Protein AF-A0A7J2R9N6-F1 (afdb_monomer_lite)

Sequence (130 aa):
MFELYKHKKHEISIGIAIIKQVIQNIGNPLDAIREAMSNSCAKEVDASYFKIIIFYDGSFGWSFILEDDGIGMDYTGEKDPAKQGRLDKFLNLAYSGVAGLKSDEFGFKGLGSKLMYLCRKLEIDTKTKK

pLDDT: mean 79.13, std 13.84, range [41.19, 95.75]

Structure (mmCIF, N/CA/C/O backbone):
data_AF-A0A7J2R9N6-F1
#
_entry.id   AF-A0A7J2R9N6-F1
#
loop_
_atom_site.group_PDB
_atom_site.id
_atom_site.type_symbol
_atom_site.label_atom_id
_atom_site.label_alt_id
_atom_site.label_comp_id
_atom_site.label_asym_id
_atom_site.label_entity_id
_atom_site.label_seq_id
_atom_site.pdbx_PDB_ins_code
_atom_site.Cartn_x
_atom_site.Cartn_y
_atom_site.Cartn_z
_atom_site.occupancy
_atom_site.B_iso_or_equiv
_atom_site.auth_seq_id
_atom_site.auth_comp_id
_atom_site.auth_asym_id
_atom_site.auth_atom_id
_atom_site.pdbx_PDB_model_num
ATOM 1 N N . MET A 1 1 ? 0.605 -28.008 -0.552 1.00 41.19 1 MET A N 1
ATOM 2 C CA . MET A 1 1 ? 1.812 -27.768 0.265 1.00 41.19 1 MET A CA 1
ATOM 3 C C . MET A 1 1 ? 1.564 -26.466 1.010 1.00 41.19 1 MET A C 1
ATOM 5 O O . MET A 1 1 ? 1.430 -25.448 0.351 1.00 41.19 1 MET A O 1
ATOM 9 N N . PHE A 1 2 ? 1.341 -26.509 2.326 1.00 43.16 2 PHE A N 1
ATOM 10 C CA . PHE A 1 2 ? 1.154 -25.294 3.126 1.00 43.16 2 PHE A CA 1
ATOM 11 C C . PHE A 1 2 ? 2.541 -24.738 3.453 1.00 43.16 2 PHE A C 1
ATOM 13 O O . PHE A 1 2 ? 3.248 -25.305 4.284 1.00 43.16 2 PHE A O 1
ATOM 20 N N . GLU A 1 3 ? 2.961 -23.677 2.767 1.00 53.94 3 GLU A N 1
ATOM 21 C CA . GLU A 1 3 ? 4.116 -22.903 3.216 1.00 53.94 3 GLU A CA 1
ATOM 22 C C . GLU A 1 3 ? 3.728 -22.177 4.506 1.00 53.94 3 GLU A C 1
ATOM 24 O O . GLU A 1 3 ? 2.880 -21.287 4.521 1.00 53.94 3 GLU A O 1
ATOM 29 N N . LEU A 1 4 ? 4.333 -22.593 5.618 1.00 53.12 4 LEU A N 1
ATOM 30 C CA . LEU A 1 4 ? 4.271 -21.862 6.877 1.00 53.12 4 LEU A CA 1
ATOM 31 C C . LEU A 1 4 ? 5.048 -20.553 6.704 1.00 53.12 4 LEU A C 1
ATOM 33 O O . LEU A 1 4 ? 6.280 -20.538 6.758 1.00 53.12 4 LEU A O 1
ATOM 37 N N . TYR A 1 5 ? 4.321 -19.459 6.482 1.00 60.28 5 TYR A N 1
ATOM 38 C CA . TYR A 1 5 ? 4.903 -18.128 6.364 1.00 60.28 5 TYR A CA 1
ATOM 39 C C . TYR A 1 5 ? 5.542 -17.733 7.702 1.00 60.28 5 TYR A C 1
ATOM 41 O O . TYR A 1 5 ? 4.860 -17.549 8.711 1.00 60.28 5 TYR A O 1
ATOM 49 N N . LYS A 1 6 ? 6.874 -17.635 7.746 1.00 72.94 6 LYS A N 1
ATOM 50 C CA . LYS A 1 6 ? 7.578 -17.156 8.941 1.00 72.94 6 LYS A CA 1
ATOM 51 C C . LYS A 1 6 ? 7.539 -15.636 8.963 1.00 72.94 6 LYS A C 1
ATOM 53 O O . LYS A 1 6 ? 8.152 -14.987 8.119 1.00 72.94 6 LYS A O 1
ATOM 58 N N . HIS A 1 7 ? 6.871 -15.069 9.964 1.00 76.75 7 HIS A N 1
ATOM 59 C CA . HIS A 1 7 ? 6.911 -13.630 10.201 1.00 76.75 7 HIS A CA 1
ATOM 60 C C . HIS A 1 7 ? 8.358 -13.160 10.396 1.00 76.75 7 HIS A C 1
ATOM 62 O O . HIS A 1 7 ? 9.060 -13.622 11.298 1.00 76.75 7 HIS A O 1
ATOM 68 N N . LYS A 1 8 ? 8.790 -12.213 9.563 1.00 82.00 8 LYS A N 1
ATOM 69 C CA . LYS A 1 8 ? 10.078 -11.534 9.686 1.00 82.00 8 LYS A CA 1
ATOM 70 C C . LYS A 1 8 ? 9.831 -10.093 10.110 1.00 82.00 8 LYS A C 1
ATOM 72 O O . LYS A 1 8 ? 9.020 -9.395 9.509 1.00 82.00 8 LYS A O 1
ATOM 77 N N . LYS A 1 9 ? 10.516 -9.650 11.164 1.00 81.12 9 LYS A N 1
ATOM 78 C CA . LYS A 1 9 ? 10.502 -8.242 11.569 1.00 81.12 9 LYS A CA 1
ATOM 79 C C . LYS A 1 9 ? 11.532 -7.485 10.743 1.00 81.12 9 LYS A C 1
ATOM 81 O O . LYS A 1 9 ? 12.676 -7.921 10.637 1.00 81.12 9 LYS A O 1
ATOM 86 N N . HIS A 1 10 ? 11.113 -6.358 10.188 1.00 73.25 10 HIS A N 1
ATOM 87 C CA . HIS A 1 10 ? 11.975 -5.429 9.476 1.00 73.25 10 HIS A CA 1
ATOM 88 C C . HIS A 1 10 ? 11.948 -4.096 10.214 1.00 73.25 10 HIS A C 1
ATOM 90 O O . HIS A 1 10 ? 10.876 -3.593 10.547 1.00 73.25 10 HIS A O 1
ATOM 96 N N . GLU A 1 11 ? 13.123 -3.539 10.481 1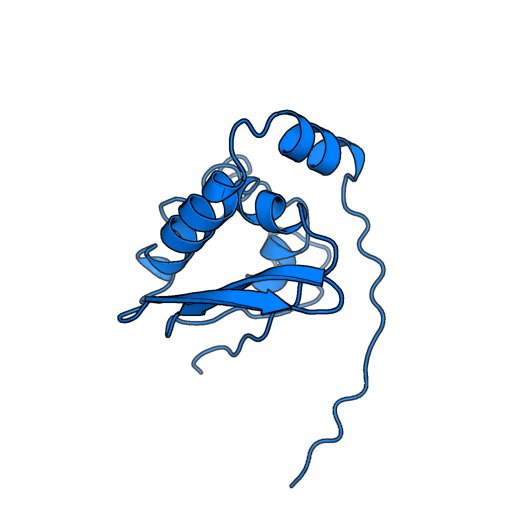.00 69.00 11 GLU A N 1
ATOM 97 C CA . GLU A 1 11 ? 13.234 -2.164 10.944 1.00 69.00 11 GLU A CA 1
ATOM 98 C C . GLU A 1 11 ? 13.282 -1.263 9.713 1.00 69.00 11 GLU A C 1
ATOM 100 O O . GLU A 1 11 ? 14.163 -1.396 8.862 1.00 69.00 11 GLU A O 1
ATOM 105 N N . ILE A 1 12 ? 12.294 -0.383 9.591 1.00 64.50 12 ILE A N 1
ATOM 106 C CA . ILE A 1 12 ? 12.221 0.565 8.486 1.00 64.50 12 ILE A CA 1
ATOM 107 C C . ILE A 1 12 ? 12.739 1.898 9.017 1.00 64.50 12 ILE A C 1
ATOM 109 O O . ILE A 1 12 ? 12.075 2.562 9.813 1.00 64.50 12 ILE A O 1
ATOM 113 N N . SER A 1 13 ? 13.930 2.297 8.568 1.00 57.06 13 SER A N 1
ATOM 114 C CA . SER A 1 13 ? 14.466 3.641 8.808 1.00 57.06 13 SER A CA 1
ATOM 115 C C . SER A 1 13 ? 13.808 4.616 7.835 1.00 57.06 13 SER A C 1
ATOM 117 O O . SER A 1 13 ? 14.386 5.085 6.858 1.00 57.06 13 SER A O 1
ATOM 119 N N . ILE A 1 14 ? 12.525 4.863 8.061 1.00 64.06 14 ILE A N 1
ATOM 120 C CA . ILE A 1 14 ? 11.808 5.936 7.393 1.00 64.06 14 ILE A CA 1
ATOM 121 C C . ILE A 1 14 ? 12.319 7.259 7.981 1.00 64.06 14 ILE A C 1
ATOM 123 O O . ILE A 1 14 ? 12.584 7.359 9.181 1.00 64.06 14 ILE A O 1
ATOM 127 N N . GLY A 1 15 ? 12.383 8.319 7.176 1.00 64.31 15 GLY A N 1
ATOM 128 C CA . GLY A 1 15 ? 12.429 9.686 7.693 1.00 64.31 15 GLY A CA 1
ATOM 129 C C . GLY A 1 15 ? 11.131 10.008 8.440 1.00 64.31 15 GLY A C 1
ATOM 130 O O . GLY A 1 15 ? 10.249 10.665 7.894 1.00 64.31 15 GLY A O 1
ATOM 131 N N . ILE A 1 16 ? 10.993 9.524 9.682 1.00 67.56 16 ILE A N 1
ATOM 132 C CA . ILE A 1 16 ? 9.764 9.605 10.497 1.00 67.56 16 ILE A CA 1
ATOM 133 C C . ILE A 1 16 ? 9.308 11.057 10.626 1.00 67.56 16 ILE A C 1
ATOM 135 O O . ILE A 1 16 ? 8.113 11.333 10.600 1.00 67.56 16 ILE A O 1
ATOM 139 N N . ALA A 1 17 ? 10.257 11.991 10.718 1.00 66.69 17 ALA A N 1
ATOM 140 C CA . ALA A 1 17 ? 9.981 13.422 10.738 1.00 66.69 17 ALA A CA 1
ATOM 141 C C . ALA A 1 17 ? 9.236 13.897 9.477 1.00 66.69 17 ALA A C 1
ATOM 143 O O . ALA A 1 17 ? 8.284 14.663 9.587 1.00 66.69 17 ALA A O 1
ATOM 144 N N . ILE A 1 18 ? 9.613 13.394 8.299 1.00 70.19 18 ILE A N 1
ATOM 145 C CA . ILE A 1 18 ? 8.984 13.747 7.021 1.00 70.19 18 ILE A CA 1
ATOM 146 C C . ILE A 1 18 ? 7.585 13.137 6.938 1.00 70.19 18 ILE A C 1
ATOM 148 O O . ILE A 1 18 ? 6.643 13.832 6.576 1.00 70.19 18 ILE A O 1
ATOM 152 N N . ILE A 1 19 ? 7.412 11.871 7.340 1.00 73.00 19 ILE A N 1
ATOM 153 C CA . ILE A 1 19 ? 6.076 11.254 7.380 1.00 73.00 19 ILE A CA 1
ATOM 154 C C . ILE A 1 19 ? 5.164 11.999 8.354 1.00 73.00 19 ILE A C 1
ATOM 156 O O . ILE A 1 19 ? 4.034 12.318 8.001 1.00 73.00 19 ILE A O 1
ATOM 160 N N . LYS A 1 20 ? 5.659 12.351 9.547 1.00 73.00 20 LYS A N 1
ATOM 161 C CA . LYS A 1 20 ? 4.906 13.168 10.506 1.00 73.00 20 LYS A CA 1
ATOM 162 C C . LYS A 1 20 ? 4.498 14.510 9.907 1.00 73.00 20 LYS A C 1
ATOM 164 O O . LYS A 1 20 ? 3.346 14.885 10.066 1.00 73.00 20 LYS A O 1
ATOM 169 N N . GLN A 1 21 ? 5.388 15.198 9.191 1.00 73.69 21 GLN A N 1
ATOM 170 C CA . GLN A 1 21 ? 5.048 16.454 8.518 1.00 73.69 21 GLN A CA 1
ATOM 171 C C . GLN A 1 21 ? 3.995 16.268 7.423 1.00 73.69 21 GLN A C 1
ATOM 173 O O . GLN A 1 21 ? 3.061 17.059 7.350 1.00 73.69 21 GLN A O 1
ATOM 178 N N . VAL A 1 22 ? 4.110 15.234 6.585 1.00 73.31 22 VAL A N 1
ATOM 179 C CA . VAL A 1 22 ? 3.100 14.935 5.555 1.00 73.31 22 VAL A CA 1
ATOM 180 C C . VAL A 1 22 ? 1.746 14.687 6.211 1.00 73.31 22 VAL A C 1
ATOM 182 O O . VAL A 1 22 ? 0.761 15.292 5.806 1.00 73.31 22 VAL A O 1
ATOM 185 N N . ILE A 1 23 ? 1.716 13.871 7.268 1.00 72.75 23 ILE A N 1
ATOM 186 C CA . ILE A 1 23 ? 0.493 13.529 7.995 1.00 72.75 23 ILE A CA 1
ATOM 187 C C . ILE A 1 23 ? -0.121 14.745 8.702 1.00 72.75 23 ILE A C 1
ATOM 189 O O . ILE A 1 23 ? -1.331 14.937 8.653 1.00 72.75 23 ILE A O 1
ATOM 193 N N . GLN A 1 24 ? 0.693 15.587 9.341 1.00 73.25 24 GLN A N 1
ATOM 194 C CA . GLN A 1 24 ? 0.225 16.779 10.060 1.00 73.25 24 GLN A CA 1
ATOM 195 C C . GLN A 1 24 ? -0.388 17.843 9.144 1.00 73.25 24 GLN A C 1
ATOM 197 O O . GLN A 1 24 ? -1.168 18.662 9.617 1.00 73.25 24 GLN A O 1
ATOM 202 N N . ASN A 1 25 ? -0.046 17.831 7.855 1.00 68.94 25 ASN A N 1
ATOM 203 C CA . ASN A 1 25 ? -0.587 18.758 6.863 1.00 68.94 25 ASN A CA 1
ATOM 204 C C . ASN A 1 25 ? -1.818 18.202 6.122 1.00 68.94 25 ASN A C 1
ATOM 206 O O . ASN A 1 25 ? -2.309 18.847 5.196 1.00 68.94 25 ASN A O 1
ATOM 210 N N . ILE A 1 26 ? -2.323 17.022 6.502 1.00 69.81 26 ILE A N 1
ATOM 211 C CA . ILE A 1 26 ? -3.550 16.461 5.925 1.00 69.81 26 ILE A CA 1
ATOM 212 C C . ILE A 1 26 ? -4.755 17.241 6.443 1.00 69.81 26 ILE A C 1
ATOM 214 O O . ILE A 1 26 ? -4.984 17.323 7.649 1.00 69.81 26 ILE A O 1
ATOM 218 N N . GLY A 1 27 ? -5.555 17.769 5.517 1.00 65.25 27 GLY A N 1
ATOM 219 C CA . GLY A 1 27 ? -6.805 18.451 5.840 1.00 65.25 27 GLY A CA 1
ATOM 220 C C . GLY A 1 27 ? -7.986 17.497 6.028 1.00 65.25 27 GLY A C 1
ATOM 221 O O . GLY A 1 27 ? -8.882 17.798 6.815 1.00 65.25 27 GLY A O 1
ATOM 222 N N . ASN A 1 28 ? -8.009 16.351 5.330 1.00 79.44 28 ASN A N 1
ATOM 223 C CA . ASN A 1 28 ? -9.145 15.430 5.343 1.00 79.44 28 ASN A CA 1
ATOM 224 C C . ASN A 1 28 ? -8.700 13.950 5.385 1.00 79.44 28 ASN A C 1
ATOM 226 O O . ASN A 1 28 ? -7.953 13.519 4.512 1.00 79.44 28 ASN A O 1
ATOM 230 N N . PRO A 1 29 ? -9.198 13.118 6.323 1.00 73.25 29 PRO A N 1
ATOM 231 C CA . PRO A 1 29 ? -8.928 11.673 6.339 1.00 73.25 29 PRO A CA 1
ATOM 232 C C . PRO A 1 29 ? -9.268 10.940 5.028 1.00 73.25 29 PRO A C 1
ATOM 234 O O . PRO A 1 29 ? -8.647 9.929 4.705 1.00 73.25 29 PRO A O 1
ATOM 237 N N . LEU A 1 30 ? -10.217 11.459 4.243 1.00 83.19 30 LEU A N 1
ATOM 238 C CA . LEU A 1 30 ? -10.575 10.920 2.928 1.00 83.19 30 LEU A CA 1
ATOM 239 C C . LEU A 1 30 ? -9.466 11.100 1.877 1.00 83.19 30 LEU A C 1
ATOM 241 O O . LEU A 1 30 ? -9.508 10.440 0.839 1.00 83.19 30 LEU A O 1
ATOM 245 N N . ASP A 1 31 ? -8.446 11.920 2.148 1.00 84.00 31 ASP A N 1
ATOM 246 C CA . ASP A 1 31 ? -7.272 12.053 1.282 1.00 84.00 31 ASP A CA 1
ATOM 247 C C . ASP A 1 31 ? -6.512 10.730 1.147 1.00 84.00 31 ASP A C 1
ATOM 249 O O . ASP A 1 31 ? -5.958 10.458 0.082 1.00 84.00 31 ASP A O 1
ATOM 253 N N . ALA A 1 32 ? -6.541 9.873 2.176 1.00 83.06 32 ALA A N 1
ATOM 254 C CA . ALA A 1 32 ? -5.992 8.523 2.087 1.00 83.06 32 ALA A CA 1
ATOM 255 C C . ALA A 1 32 ? -6.754 7.687 1.046 1.00 83.06 32 ALA A C 1
ATOM 257 O O . ALA A 1 32 ? -6.143 7.062 0.187 1.00 83.06 32 ALA A O 1
ATOM 258 N N . ILE A 1 33 ? -8.089 7.738 1.046 1.00 87.69 33 ILE A N 1
ATOM 259 C CA . ILE A 1 33 ? -8.913 7.006 0.070 1.00 87.69 33 ILE A CA 1
ATOM 260 C C . ILE A 1 33 ? -8.663 7.536 -1.345 1.00 87.69 33 ILE A C 1
ATOM 262 O O . ILE A 1 33 ? -8.431 6.748 -2.261 1.00 87.69 33 ILE A O 1
ATOM 266 N N . ARG A 1 34 ? -8.644 8.867 -1.517 1.00 88.62 34 ARG A N 1
ATOM 267 C CA . ARG A 1 34 ? -8.326 9.519 -2.799 1.00 88.62 34 ARG A CA 1
ATOM 268 C C . ARG A 1 34 ? -6.980 9.040 -3.343 1.00 88.62 34 ARG A C 1
ATOM 270 O O . ARG A 1 34 ? -6.839 8.787 -4.536 1.00 88.62 34 ARG A O 1
ATOM 277 N N . GLU A 1 35 ? -5.994 8.916 -2.468 1.00 87.62 35 GLU A N 1
ATOM 278 C CA . GLU A 1 35 ? -4.653 8.483 -2.827 1.00 87.62 35 GLU A CA 1
ATOM 279 C C . GLU A 1 35 ? -4.567 6.989 -3.163 1.00 87.62 35 GLU A C 1
ATOM 281 O O . GLU A 1 35 ? -3.910 6.628 -4.137 1.00 87.62 35 GLU A O 1
ATOM 286 N N . ALA A 1 36 ? -5.250 6.112 -2.421 1.00 88.62 36 ALA A N 1
ATOM 287 C CA . ALA A 1 36 ? -5.363 4.700 -2.804 1.00 88.62 36 ALA A CA 1
ATOM 288 C C . ALA A 1 36 ? -6.000 4.543 -4.182 1.00 88.62 36 ALA A C 1
ATOM 290 O O . ALA A 1 36 ? -5.483 3.791 -5.003 1.00 88.62 36 ALA A O 1
ATOM 291 N N . MET A 1 37 ? -7.082 5.279 -4.450 1.00 90.06 37 MET A N 1
ATOM 292 C CA . MET A 1 37 ? -7.731 5.280 -5.761 1.00 90.06 37 MET A CA 1
ATOM 293 C C . MET A 1 37 ? -6.768 5.744 -6.851 1.00 90.06 37 MET A C 1
ATOM 295 O O . MET A 1 37 ? -6.653 5.096 -7.883 1.00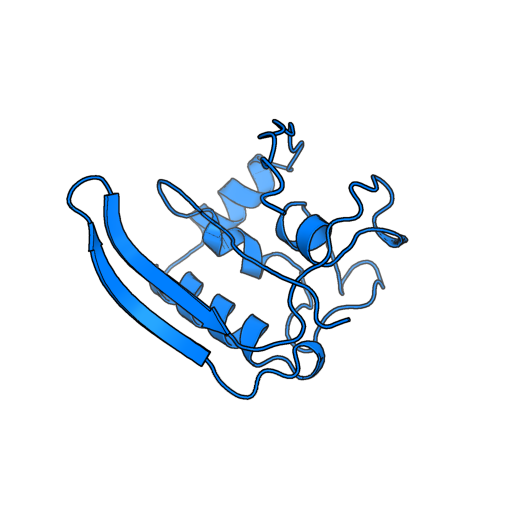 90.06 37 MET A O 1
ATOM 299 N N . SER A 1 38 ? -6.038 6.837 -6.615 1.00 88.69 38 SER A N 1
ATOM 300 C CA . SER A 1 38 ? -5.061 7.349 -7.577 1.00 88.69 38 SER A CA 1
ATOM 301 C C . SER A 1 38 ? -3.964 6.331 -7.885 1.00 88.69 38 SER A C 1
ATOM 303 O O . SER A 1 38 ? -3.586 6.194 -9.041 1.00 88.69 38 SER A O 1
ATOM 305 N N . ASN A 1 39 ? -3.459 5.623 -6.872 1.00 87.75 39 ASN A N 1
ATOM 306 C CA . ASN A 1 39 ? -2.438 4.597 -7.071 1.00 87.75 39 ASN A CA 1
ATOM 307 C C . ASN A 1 39 ? -3.011 3.370 -7.780 1.00 87.75 39 ASN A C 1
ATOM 309 O O . ASN A 1 39 ? -2.393 2.884 -8.711 1.00 87.75 39 ASN A O 1
ATOM 313 N N . SER A 1 40 ? -4.196 2.903 -7.394 1.00 89.94 40 SER A N 1
ATOM 314 C CA . SER A 1 40 ? -4.810 1.701 -7.979 1.00 89.94 40 SER A CA 1
ATOM 315 C C . SER A 1 40 ? -5.208 1.912 -9.439 1.00 89.94 40 SER A C 1
ATOM 317 O O . SER A 1 40 ? -5.061 1.019 -10.262 1.00 89.94 40 SER A O 1
ATOM 319 N N . CYS A 1 41 ? -5.670 3.117 -9.776 1.00 88.19 41 CYS A N 1
ATOM 320 C CA . CYS A 1 41 ? -6.100 3.476 -11.124 1.00 88.19 41 CYS A CA 1
ATOM 321 C C . CYS A 1 41 ? -4.963 4.003 -12.019 1.00 88.19 41 CYS A C 1
ATOM 323 O O . CYS A 1 41 ? -5.245 4.481 -13.120 1.00 88.19 41 CYS A O 1
ATOM 325 N N . ALA A 1 42 ? -3.699 3.984 -11.573 1.00 89.19 42 ALA A N 1
ATOM 326 C CA . ALA A 1 42 ? -2.590 4.383 -12.437 1.00 89.19 42 ALA A CA 1
ATOM 327 C C . ALA A 1 42 ? -2.407 3.359 -13.567 1.00 89.19 42 ALA A C 1
ATOM 329 O O . ALA A 1 42 ? -2.547 2.153 -13.354 1.00 89.19 42 ALA A O 1
ATOM 330 N N . LYS A 1 43 ? -2.066 3.827 -14.773 1.00 87.31 43 LYS A N 1
ATOM 331 C CA . LYS A 1 43 ? -1.931 2.963 -15.961 1.00 87.31 43 LYS A CA 1
ATOM 332 C C . LYS A 1 43 ? -0.942 1.822 -15.754 1.00 87.31 43 LYS A C 1
ATOM 334 O O . LYS A 1 43 ? -1.163 0.725 -16.247 1.00 87.31 43 LYS A O 1
ATOM 339 N N . GLU A 1 44 ? 0.132 2.072 -15.016 1.00 87.31 44 GLU A N 1
ATOM 340 C CA . GLU A 1 44 ? 1.174 1.091 -14.715 1.00 87.31 44 GLU A CA 1
ATOM 341 C C . GLU A 1 44 ? 0.688 -0.035 -13.795 1.00 87.31 44 GLU A C 1
ATOM 343 O O . GLU A 1 44 ? 1.325 -1.082 -13.727 1.00 87.31 44 GLU A O 1
ATOM 348 N N . VAL A 1 45 ? -0.422 0.171 -13.079 1.00 88.06 45 VAL A N 1
ATOM 349 C CA . VAL A 1 45 ? -1.006 -0.830 -12.175 1.00 88.06 45 VAL A CA 1
ATOM 350 C C . VAL A 1 45 ? -1.887 -1.809 -12.933 1.00 88.06 45 VAL A C 1
ATOM 352 O O . VAL A 1 45 ? -2.024 -2.945 -12.484 1.00 88.06 45 VAL A O 1
ATOM 355 N N . ASP A 1 46 ? -2.438 -1.384 -14.075 1.00 91.50 46 ASP A N 1
ATOM 356 C CA . ASP A 1 46 ? -3.286 -2.200 -14.949 1.00 91.50 46 ASP A CA 1
ATOM 357 C C . ASP A 1 46 ? -4.419 -2.904 -14.174 1.00 91.50 46 ASP A C 1
ATOM 359 O O . ASP A 1 46 ? -4.707 -4.089 -14.364 1.00 91.50 46 ASP A O 1
ATOM 363 N N . ALA A 1 47 ? -5.021 -2.181 -13.223 1.00 92.75 47 ALA A N 1
ATOM 364 C CA . ALA A 1 47 ? -6.193 -2.649 -12.496 1.00 92.75 47 ALA A CA 1
ATOM 365 C C . ALA A 1 47 ? -7.452 -2.432 -13.343 1.00 92.75 47 ALA A C 1
ATOM 367 O O . ALA A 1 47 ? -7.684 -1.349 -13.887 1.00 92.75 47 ALA A O 1
ATOM 368 N N . SER A 1 48 ? -8.289 -3.461 -13.423 1.00 94.06 48 SER A N 1
ATOM 369 C CA . SER A 1 48 ? -9.611 -3.405 -14.048 1.00 94.06 48 SER A CA 1
ATOM 370 C C . SER A 1 48 ? -10.725 -3.184 -13.022 1.00 94.06 48 SER A C 1
ATOM 372 O O . SER A 1 48 ? -11.823 -2.739 -13.365 1.00 94.06 48 SER A O 1
ATOM 374 N N . TYR A 1 49 ? -10.432 -3.463 -11.751 1.00 94.25 49 TYR A N 1
ATOM 375 C CA . TYR A 1 49 ? -11.360 -3.394 -10.642 1.00 94.25 49 TYR A CA 1
ATOM 376 C C . TYR A 1 49 ? -10.713 -2.736 -9.422 1.00 94.25 49 TYR A C 1
ATOM 378 O O . TYR A 1 49 ? -9.579 -3.032 -9.055 1.00 94.25 49 TYR A O 1
ATOM 386 N N . PHE A 1 50 ? -11.479 -1.866 -8.764 1.00 93.38 50 PHE A N 1
ATOM 387 C CA . PHE A 1 50 ? -11.125 -1.281 -7.478 1.00 93.38 50 PHE A CA 1
ATOM 388 C C . PHE A 1 50 ? -12.336 -1.311 -6.547 1.00 93.38 50 PHE A C 1
ATOM 390 O O . PHE A 1 50 ? -13.445 -0.932 -6.935 1.00 93.38 50 PHE A O 1
ATOM 397 N N . LYS A 1 51 ? -12.123 -1.738 -5.304 1.00 95.00 51 LYS A N 1
ATOM 398 C CA . LYS A 1 51 ? -13.160 -1.896 -4.285 1.00 95.00 51 LYS A CA 1
ATOM 399 C C . LYS A 1 51 ? -12.775 -1.185 -3.004 1.00 95.00 51 LYS A C 1
ATOM 401 O O . LYS A 1 51 ? -11.659 -1.307 -2.509 1.00 95.00 51 LYS A O 1
ATOM 406 N N . ILE A 1 52 ? -13.762 -0.509 -2.427 1.00 94.06 52 ILE A N 1
ATOM 407 C CA . ILE A 1 52 ? -13.678 0.085 -1.097 1.00 94.06 52 ILE A CA 1
ATOM 408 C C . ILE A 1 52 ? -14.715 -0.602 -0.217 1.00 94.06 52 ILE A C 1
ATOM 410 O O . ILE A 1 52 ? -15.901 -0.628 -0.548 1.00 94.06 52 ILE A O 1
ATOM 414 N N . ILE A 1 53 ? -14.278 -1.130 0.920 1.00 94.62 53 ILE A N 1
ATOM 415 C CA . ILE A 1 53 ? -15.160 -1.629 1.975 1.00 94.62 53 ILE A CA 1
ATOM 416 C C . ILE A 1 53 ? -14.975 -0.729 3.187 1.00 94.62 53 ILE A C 1
ATOM 418 O O . ILE A 1 53 ? -13.853 -0.522 3.644 1.00 94.62 53 ILE 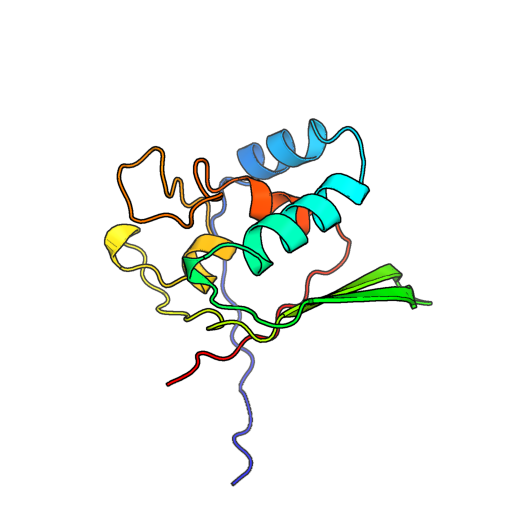A O 1
ATOM 422 N N . ILE A 1 54 ? -16.083 -0.215 3.711 1.0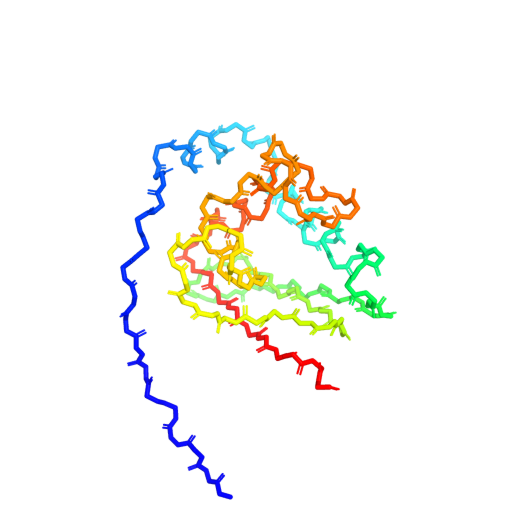0 93.25 54 ILE A N 1
ATOM 423 C CA . ILE A 1 54 ? -16.111 0.630 4.904 1.00 93.25 54 ILE A CA 1
ATOM 424 C C . ILE A 1 54 ? -16.863 -0.131 5.984 1.00 93.25 54 ILE A C 1
ATOM 426 O O . ILE A 1 54 ? -17.986 -0.583 5.759 1.00 93.25 54 ILE A O 1
ATOM 430 N N . PHE A 1 55 ? -16.251 -0.276 7.152 1.00 94.75 55 PHE A N 1
ATOM 431 C CA . PHE A 1 55 ? -16.859 -0.981 8.274 1.00 94.75 55 PHE A CA 1
ATOM 432 C C . PHE A 1 55 ? -16.365 -0.420 9.607 1.00 94.75 55 PHE A C 1
ATOM 434 O O . PHE A 1 55 ? -15.385 0.321 9.671 1.00 94.75 55 PHE A O 1
ATOM 441 N N . TYR A 1 56 ? -17.068 -0.765 10.681 1.00 94.94 56 TYR A N 1
ATOM 442 C CA . TYR A 1 56 ? -16.645 -0.442 12.035 1.00 94.94 56 TYR A CA 1
ATOM 443 C C . TYR A 1 56 ? -15.976 -1.665 12.664 1.00 94.94 56 TYR A C 1
ATOM 445 O O . TYR A 1 56 ? -16.611 -2.704 12.841 1.00 94.94 56 TYR A O 1
ATOM 453 N N . ASP A 1 57 ? -14.699 -1.537 13.004 1.00 94.06 57 ASP A N 1
ATOM 454 C CA . ASP A 1 57 ? -13.939 -2.529 13.754 1.00 94.06 57 ASP A CA 1
ATOM 455 C C . ASP A 1 57 ? -14.044 -2.232 15.257 1.00 94.06 57 ASP A C 1
ATOM 457 O O . ASP A 1 57 ? -13.781 -1.115 15.705 1.00 94.06 57 ASP A O 1
ATOM 461 N N . GLY A 1 58 ? -14.416 -3.227 16.065 1.00 94.88 58 GLY A N 1
ATOM 462 C CA . GLY A 1 58 ? -14.586 -3.044 17.512 1.00 94.88 58 GLY A CA 1
ATOM 463 C C . GLY A 1 58 ? -13.305 -2.663 18.271 1.00 94.88 58 GLY A C 1
ATOM 464 O O . GLY A 1 58 ? -13.394 -2.087 19.352 1.00 94.88 58 GLY A O 1
ATOM 465 N N . SER A 1 59 ? -12.127 -2.946 17.712 1.00 95.75 59 SER A N 1
ATOM 466 C CA . SER A 1 59 ? -10.815 -2.649 18.303 1.00 95.75 59 SER A CA 1
ATOM 467 C C . SER A 1 59 ? -10.192 -1.368 17.736 1.00 95.75 59 SER A C 1
ATOM 469 O O . SER A 1 59 ? -9.522 -0.620 18.456 1.00 95.75 59 SER A O 1
ATOM 471 N N . PHE A 1 60 ? -10.397 -1.107 16.442 1.00 91.31 60 PHE A N 1
ATOM 472 C CA . PHE A 1 60 ? -9.723 -0.027 15.711 1.00 91.31 60 PHE A CA 1
ATOM 473 C C . PHE A 1 60 ? -10.641 1.136 15.303 1.00 91.31 60 PHE A C 1
ATOM 475 O O . PHE A 1 60 ? -10.133 2.207 14.971 1.00 91.31 60 PHE A O 1
ATOM 482 N N . GLY A 1 61 ? -11.963 0.980 15.417 1.00 92.00 61 GLY A N 1
ATOM 483 C CA . GLY A 1 61 ? -12.967 1.960 15.004 1.00 92.00 61 GLY A CA 1
ATOM 484 C C . GLY A 1 61 ? -13.280 1.882 13.507 1.00 92.00 61 GLY A C 1
ATOM 485 O O . GLY A 1 61 ? -13.153 0.827 12.884 1.00 92.00 61 GLY A O 1
ATOM 486 N N . TRP A 1 62 ? -13.696 3.004 12.911 1.00 90.19 62 TRP A N 1
ATOM 487 C CA . TRP A 1 62 ? -13.938 3.084 11.466 1.00 90.19 62 TRP A CA 1
ATOM 488 C C . TRP A 1 62 ? -12.700 2.664 10.672 1.00 90.19 62 TRP A C 1
ATOM 490 O O . TRP A 1 62 ? -11.623 3.234 10.835 1.00 90.19 62 TRP A O 1
ATOM 500 N N . SER A 1 63 ? -12.883 1.655 9.829 1.00 92.25 63 SER A N 1
ATOM 501 C CA . SER A 1 63 ? -11.823 0.956 9.116 1.00 92.25 63 SER A CA 1
ATOM 502 C C . SER A 1 63 ? -12.183 0.810 7.641 1.00 92.25 63 SER A C 1
ATOM 504 O O . SER A 1 63 ? -13.358 0.764 7.263 1.00 92.25 63 SER A O 1
ATOM 506 N N . PHE A 1 64 ? -11.144 0.744 6.813 1.00 92.56 64 PHE A N 1
ATOM 507 C CA . PHE A 1 64 ? -11.254 0.667 5.363 1.00 92.56 64 PHE A CA 1
ATOM 508 C C . PHE A 1 64 ? -10.468 -0.540 4.858 1.00 92.56 64 PHE A C 1
ATOM 510 O O . PHE A 1 64 ? -9.338 -0.756 5.291 1.00 92.56 64 PHE A O 1
ATOM 517 N N . ILE A 1 65 ? -11.046 -1.287 3.920 1.00 94.19 65 ILE A N 1
ATOM 518 C CA . ILE A 1 65 ? -10.299 -2.197 3.044 1.00 94.19 65 ILE A CA 1
ATOM 519 C C . ILE A 1 65 ? -10.342 -1.600 1.641 1.00 94.19 65 ILE A C 1
ATOM 521 O O . ILE A 1 65 ? -11.416 -1.255 1.144 1.00 94.19 65 ILE A O 1
ATOM 525 N N . LEU A 1 66 ? -9.164 -1.461 1.040 1.00 93.69 66 LEU A N 1
ATOM 526 C CA . LEU A 1 66 ? -8.946 -0.931 -0.301 1.00 93.69 66 LEU A CA 1
ATOM 527 C C . LEU A 1 66 ? -8.303 -2.062 -1.104 1.00 93.69 66 LEU A C 1
ATOM 529 O O . LEU A 1 66 ? -7.237 -2.536 -0.720 1.00 93.69 66 LEU A O 1
ATOM 533 N N . GLU A 1 67 ? -8.976 -2.527 -2.151 1.00 95.38 67 GLU A N 1
ATOM 534 C CA . GLU A 1 67 ? -8.564 -3.703 -2.925 1.00 95.38 67 GLU A CA 1
ATOM 535 C C . GLU A 1 67 ? -8.588 -3.378 -4.418 1.00 95.38 67 GLU A C 1
ATOM 537 O O . GLU A 1 67 ? -9.577 -2.841 -4.921 1.00 95.38 67 GLU A O 1
ATOM 542 N N . ASP A 1 68 ? -7.509 -3.721 -5.114 1.00 95.06 68 ASP A N 1
ATOM 543 C CA . ASP A 1 68 ? -7.385 -3.657 -6.567 1.00 95.06 68 ASP A CA 1
ATOM 544 C C . ASP A 1 68 ? -6.950 -5.016 -7.129 1.00 95.06 68 ASP A C 1
ATOM 546 O O . ASP A 1 68 ? -6.349 -5.834 -6.429 1.00 95.06 68 ASP A O 1
ATOM 550 N N . ASP A 1 69 ? -7.267 -5.267 -8.397 1.00 95.50 69 ASP A N 1
ATOM 551 C CA . ASP A 1 69 ? -6.845 -6.470 -9.121 1.00 95.50 69 ASP A CA 1
ATOM 552 C C . ASP A 1 69 ? -5.616 -6.222 -10.011 1.00 95.50 69 ASP A C 1
ATOM 554 O O . ASP A 1 69 ? -5.402 -6.951 -10.984 1.00 95.50 69 ASP A O 1
ATOM 558 N N . GLY A 1 70 ? -4.820 -5.195 -9.713 1.00 93.50 70 GLY A N 1
ATOM 559 C CA . GLY A 1 70 ? -3.675 -4.774 -10.506 1.00 93.50 70 GLY A CA 1
ATOM 560 C C . GLY A 1 70 ? -2.482 -5.726 -10.448 1.00 93.50 70 GLY A C 1
ATOM 561 O O . GLY A 1 70 ? -2.549 -6.867 -9.988 1.00 93.50 70 GLY A O 1
ATOM 562 N N . ILE A 1 71 ? -1.334 -5.261 -10.940 1.00 93.50 71 ILE A N 1
ATOM 563 C CA . ILE A 1 71 ? -0.100 -6.064 -11.020 1.00 93.50 71 ILE A CA 1
ATOM 564 C C . ILE A 1 71 ? 0.514 -6.421 -9.654 1.00 93.50 71 ILE A C 1
ATOM 566 O O . ILE A 1 71 ? 1.449 -7.221 -9.606 1.00 93.50 71 ILE A O 1
ATOM 570 N N . GLY A 1 72 ? 0.013 -5.841 -8.558 1.00 92.69 72 GLY A N 1
ATOM 571 C CA . GLY A 1 72 ? 0.542 -6.017 -7.207 1.00 92.69 72 GLY A CA 1
ATOM 572 C C . GLY A 1 72 ? 1.891 -5.329 -6.975 1.00 92.69 72 GLY A C 1
ATOM 573 O O . GLY A 1 72 ? 2.338 -4.480 -7.756 1.00 92.69 72 GLY A O 1
ATOM 574 N N . MET A 1 73 ? 2.542 -5.679 -5.865 1.00 90.88 73 MET A N 1
ATOM 575 C CA . MET A 1 73 ? 3.816 -5.097 -5.450 1.00 90.88 73 MET A CA 1
ATOM 576 C C . MET A 1 73 ? 4.844 -6.174 -5.090 1.00 90.88 73 MET A C 1
ATOM 578 O O . MET A 1 73 ? 4.580 -7.061 -4.284 1.00 90.88 73 MET A O 1
ATOM 582 N N . ASP A 1 74 ? 6.041 -6.078 -5.664 1.00 90.94 74 ASP A N 1
ATOM 583 C CA . ASP A 1 74 ? 7.195 -6.904 -5.319 1.00 90.94 74 ASP A CA 1
ATOM 584 C C . ASP A 1 74 ? 7.997 -6.306 -4.157 1.00 90.94 74 ASP A C 1
ATOM 586 O O . ASP A 1 74 ? 8.086 -5.086 -3.995 1.00 90.94 74 ASP A O 1
ATOM 590 N N . TYR A 1 75 ? 8.609 -7.188 -3.368 1.00 87.88 75 TYR A N 1
ATOM 591 C CA . TYR A 1 75 ? 9.547 -6.842 -2.305 1.00 87.88 75 TYR A CA 1
ATOM 592 C C . TYR A 1 75 ? 10.924 -7.419 -2.625 1.00 87.88 75 TYR A C 1
ATOM 594 O O . TYR A 1 75 ? 11.091 -8.639 -2.672 1.00 87.88 75 TYR A O 1
ATOM 602 N N . THR A 1 76 ? 11.908 -6.548 -2.829 1.00 86.19 76 THR A N 1
ATOM 603 C CA . THR A 1 76 ? 13.304 -6.915 -3.089 1.00 86.19 76 THR A CA 1
ATOM 604 C C . THR A 1 76 ? 14.164 -6.805 -1.832 1.00 86.19 76 THR A C 1
ATOM 606 O O . THR A 1 76 ? 15.161 -7.515 -1.711 1.00 86.19 76 THR A O 1
ATOM 609 N N . GLY A 1 77 ? 13.783 -5.964 -0.861 1.00 83.31 77 GLY A N 1
ATOM 610 C CA . GLY A 1 77 ? 14.571 -5.720 0.351 1.00 83.31 77 GLY A CA 1
ATOM 611 C C . GLY A 1 77 ? 15.880 -4.967 0.091 1.00 83.31 77 GLY A C 1
ATOM 612 O O . GLY A 1 77 ? 16.758 -4.930 0.958 1.00 83.31 77 GLY A O 1
ATOM 613 N N . GLU A 1 78 ? 16.019 -4.380 -1.097 1.00 82.94 78 GLU A N 1
ATOM 614 C CA . GLU A 1 78 ? 17.212 -3.664 -1.531 1.00 82.94 78 GLU A CA 1
ATOM 615 C C . GLU A 1 78 ? 17.318 -2.282 -0.877 1.00 82.94 78 GLU A C 1
ATOM 617 O O . GLU A 1 78 ? 16.343 -1.540 -0.716 1.00 82.94 78 GLU A O 1
ATOM 622 N N . LYS A 1 79 ? 18.547 -1.904 -0.514 1.00 77.19 79 LYS A N 1
ATOM 623 C CA . LYS A 1 79 ? 18.831 -0.570 0.044 1.00 77.19 79 LYS A CA 1
ATOM 624 C C . LYS A 1 79 ? 18.995 0.496 -1.034 1.00 77.19 79 LYS A C 1
ATOM 626 O O . LYS A 1 79 ? 18.782 1.671 -0.757 1.00 77.19 79 LYS A O 1
ATOM 631 N N . ASP A 1 80 ? 19.407 0.089 -2.230 1.00 79.56 80 ASP A N 1
ATOM 632 C CA . ASP A 1 80 ? 19.588 0.975 -3.375 1.00 79.56 80 ASP A CA 1
ATOM 633 C C . ASP A 1 80 ? 18.215 1.357 -3.964 1.00 79.56 80 ASP A C 1
ATOM 635 O O . ASP A 1 80 ? 17.516 0.467 -4.460 1.00 79.56 80 ASP A O 1
ATOM 639 N N . PRO A 1 81 ? 17.818 2.648 -3.960 1.00 74.88 81 PRO A N 1
ATOM 640 C CA . PRO A 1 81 ? 16.523 3.092 -4.482 1.00 74.88 81 PRO A CA 1
ATOM 641 C C . PRO A 1 81 ? 16.248 2.673 -5.932 1.00 74.88 81 PRO A C 1
ATOM 643 O O . PRO A 1 81 ? 15.092 2.472 -6.305 1.00 74.88 81 PRO A O 1
ATOM 646 N N . ALA A 1 82 ? 17.291 2.512 -6.755 1.00 77.31 82 ALA A N 1
ATOM 647 C CA . ALA A 1 82 ? 17.145 2.091 -8.147 1.00 77.31 82 ALA A CA 1
ATOM 648 C C . ALA A 1 82 ? 16.757 0.607 -8.293 1.00 77.31 82 ALA A C 1
ATOM 650 O O . ALA A 1 82 ? 16.240 0.213 -9.338 1.00 77.31 82 ALA A O 1
ATOM 651 N N . LYS A 1 83 ? 16.984 -0.205 -7.253 1.00 81.69 83 LYS A N 1
ATOM 652 C CA . LYS A 1 83 ? 16.720 -1.656 -7.220 1.00 81.69 83 LYS A CA 1
ATOM 653 C C . LYS A 1 83 ? 15.536 -2.036 -6.329 1.00 81.69 83 LYS A C 1
ATOM 655 O O . LYS A 1 83 ? 15.236 -3.216 -6.153 1.00 81.69 83 LYS A O 1
ATOM 660 N N . GLN A 1 84 ? 14.880 -1.043 -5.741 1.00 83.06 84 GLN A N 1
ATOM 661 C CA . GLN A 1 84 ? 13.718 -1.251 -4.889 1.00 83.06 84 GLN A CA 1
ATOM 662 C C . GLN A 1 84 ? 12.497 -1.675 -5.705 1.00 83.06 84 GLN A C 1
ATOM 664 O O . GLN A 1 84 ? 12.158 -1.029 -6.706 1.00 83.06 84 GLN A O 1
ATOM 669 N N . GLY A 1 85 ? 11.824 -2.727 -5.233 1.00 85.62 85 GLY A N 1
ATOM 670 C CA . GLY A 1 85 ? 10.516 -3.137 -5.729 1.00 85.62 85 GLY A CA 1
ATOM 671 C C . GLY A 1 85 ? 9.427 -2.125 -5.372 1.00 85.62 85 GLY A C 1
ATOM 672 O O . GLY A 1 85 ? 9.657 -1.131 -4.669 1.00 85.62 85 GLY A O 1
ATOM 673 N N . ARG A 1 86 ? 8.205 -2.353 -5.854 1.00 86.31 86 ARG A N 1
ATOM 674 C CA . ARG A 1 86 ? 7.071 -1.454 -5.578 1.00 86.31 86 ARG A CA 1
ATOM 675 C C . ARG A 1 86 ? 6.718 -1.435 -4.090 1.00 86.31 86 ARG A C 1
ATOM 677 O O . ARG A 1 86 ? 6.457 -0.356 -3.558 1.00 86.31 86 ARG A O 1
ATOM 684 N N . LEU A 1 87 ? 6.791 -2.577 -3.396 1.00 87.62 87 LEU A N 1
ATOM 685 C CA . LEU A 1 87 ? 6.506 -2.635 -1.960 1.00 87.62 87 LEU A CA 1
ATOM 686 C C . LEU A 1 87 ? 7.614 -1.946 -1.157 1.00 87.62 87 LEU A C 1
ATOM 688 O O . LEU A 1 87 ? 7.319 -1.223 -0.209 1.00 87.62 87 LEU A O 1
ATOM 692 N N . ASP A 1 88 ? 8.881 -2.077 -1.564 1.00 84.75 88 ASP A N 1
ATOM 693 C CA . ASP A 1 88 ? 9.981 -1.338 -0.933 1.00 84.75 88 ASP A CA 1
ATOM 694 C C . ASP A 1 88 ? 9.764 0.176 -1.023 1.00 84.75 88 ASP A C 1
ATOM 696 O O . ASP A 1 88 ? 9.941 0.880 -0.030 1.00 84.75 88 ASP A O 1
ATOM 700 N N . LYS A 1 89 ? 9.327 0.683 -2.181 1.00 81.94 89 LYS A N 1
ATOM 701 C CA . LYS A 1 89 ? 9.015 2.110 -2.378 1.00 81.94 89 LYS A CA 1
ATOM 702 C C . LYS A 1 89 ? 7.773 2.543 -1.597 1.00 81.94 89 LYS A C 1
ATOM 704 O O . LYS A 1 89 ? 7.753 3.628 -1.013 1.00 81.94 89 LYS A O 1
ATOM 709 N N . PHE A 1 90 ? 6.749 1.692 -1.530 1.00 84.38 90 PHE A N 1
ATOM 710 C CA . PHE A 1 90 ? 5.575 1.938 -0.694 1.00 84.38 90 PHE A CA 1
ATOM 711 C C . PHE A 1 90 ? 5.950 2.027 0.788 1.00 84.38 90 PHE A C 1
ATOM 713 O O . PHE A 1 90 ? 5.404 2.864 1.503 1.00 84.38 90 PHE A O 1
ATOM 720 N N . LEU A 1 91 ? 6.901 1.215 1.254 1.00 82.06 91 LEU A N 1
ATOM 721 C CA . LEU A 1 91 ? 7.328 1.194 2.650 1.00 82.06 91 LEU A CA 1
ATOM 722 C C . LEU A 1 91 ? 8.356 2.282 2.981 1.00 82.06 91 LEU A C 1
ATOM 724 O O . LEU A 1 91 ? 8.316 2.834 4.069 1.00 82.06 91 LEU A O 1
ATOM 728 N N . ASN A 1 92 ? 9.246 2.654 2.063 1.00 76.31 92 ASN A N 1
ATOM 729 C CA . ASN A 1 92 ? 10.335 3.605 2.323 1.00 76.31 92 ASN A CA 1
ATOM 730 C C . ASN A 1 92 ? 10.060 5.002 1.758 1.00 76.31 92 ASN A C 1
ATOM 732 O O . ASN A 1 92 ? 9.212 5.183 0.893 1.00 76.31 92 ASN A O 1
ATOM 736 N N . LEU A 1 93 ? 10.789 6.023 2.212 1.00 68.56 93 LEU A N 1
ATOM 737 C CA . LEU A 1 93 ? 10.771 7.339 1.562 1.00 68.56 93 LEU A CA 1
ATOM 738 C C . LEU A 1 93 ? 11.448 7.243 0.186 1.00 68.56 93 LEU A C 1
ATOM 740 O O . LEU A 1 93 ? 12.648 7.456 0.055 1.00 68.56 93 LEU A O 1
ATOM 744 N N . ALA A 1 94 ? 10.673 6.886 -0.834 1.00 58.91 94 ALA A N 1
ATOM 745 C CA . ALA A 1 94 ? 11.124 6.837 -2.213 1.00 58.91 94 ALA A CA 1
ATOM 746 C C . ALA A 1 94 ? 10.610 8.077 -2.950 1.00 58.91 94 ALA A C 1
ATOM 748 O O . ALA A 1 94 ? 9.421 8.190 -3.237 1.00 58.91 94 ALA A O 1
ATOM 749 N N . TYR A 1 95 ? 11.504 9.013 -3.269 1.00 56.44 95 TYR A N 1
ATOM 750 C CA . TYR A 1 95 ? 11.208 10.143 -4.151 1.00 56.44 95 TYR A CA 1
ATOM 751 C C . TYR A 1 95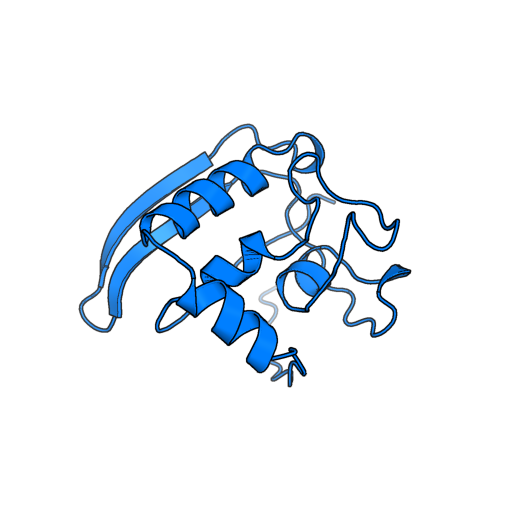 ? 11.179 9.649 -5.600 1.00 56.44 95 TYR A C 1
ATOM 753 O O . TYR A 1 95 ? 12.128 9.863 -6.345 1.00 56.44 95 TYR A O 1
ATOM 761 N N . SER A 1 96 ? 10.133 8.916 -5.982 1.00 56.34 96 SER A N 1
ATOM 762 C CA . SER A 1 96 ? 10.077 8.200 -7.260 1.00 56.34 96 SER A CA 1
ATOM 763 C C . SER A 1 96 ? 10.269 9.139 -8.459 1.00 56.34 96 SER A C 1
ATOM 765 O O . SER A 1 96 ? 11.283 9.036 -9.137 1.00 56.34 96 SER A O 1
ATOM 767 N N . GLY A 1 97 ? 9.396 10.124 -8.677 1.00 51.41 97 GLY A N 1
ATOM 768 C CA . GLY A 1 97 ? 9.525 11.022 -9.836 1.00 51.41 97 GLY A CA 1
ATOM 769 C C . GLY A 1 97 ? 10.600 12.106 -9.677 1.00 51.41 97 GLY A C 1
ATOM 770 O O . GLY A 1 97 ? 11.364 12.374 -10.601 1.00 51.41 97 GLY A O 1
ATOM 771 N N . VAL A 1 98 ? 10.710 12.716 -8.490 1.00 50.22 98 VAL A N 1
ATOM 772 C CA . VAL A 1 98 ? 11.627 13.854 -8.245 1.00 50.22 98 VAL A CA 1
ATOM 773 C C . VAL A 1 98 ? 13.109 13.454 -8.312 1.00 50.22 98 VAL A C 1
ATOM 775 O O . VAL A 1 98 ? 13.941 14.281 -8.675 1.00 50.22 98 VAL A O 1
ATOM 778 N N . ALA A 1 99 ? 13.452 12.197 -8.011 1.00 54.06 99 ALA A N 1
ATOM 779 C CA . ALA A 1 99 ? 14.823 11.691 -8.118 1.00 54.06 99 ALA A CA 1
ATOM 780 C C . ALA A 1 99 ? 15.156 11.090 -9.500 1.00 54.06 99 ALA A C 1
ATOM 782 O O . ALA A 1 99 ? 16.197 10.454 -9.649 1.00 54.06 99 ALA A O 1
ATOM 783 N N . GLY A 1 100 ? 14.281 11.257 -10.503 1.00 55.03 100 GLY A N 1
ATOM 784 C CA . GLY A 1 100 ? 14.478 10.713 -11.852 1.00 55.03 100 GLY A CA 1
ATOM 785 C C . GLY A 1 100 ? 14.302 9.194 -11.953 1.00 55.03 100 GLY A C 1
ATOM 786 O O . GLY A 1 100 ? 14.763 8.586 -12.919 1.00 55.03 100 GLY A O 1
ATOM 787 N N . LEU A 1 101 ? 13.657 8.564 -10.967 1.00 59.12 101 LEU A N 1
ATOM 788 C CA . LEU A 1 101 ? 13.341 7.137 -10.993 1.00 59.12 101 LEU A CA 1
ATOM 789 C C . LEU A 1 101 ? 11.992 6.916 -11.693 1.00 59.12 101 LEU A C 1
ATOM 791 O O . LEU A 1 101 ? 11.136 7.798 -11.737 1.00 59.12 101 LEU A O 1
ATOM 795 N N . LYS A 1 102 ? 11.777 5.711 -12.235 1.00 59.75 102 LYS A N 1
ATOM 796 C CA . LYS A 1 102 ? 10.462 5.342 -12.781 1.00 59.75 102 LYS A CA 1
ATOM 797 C C . LYS A 1 102 ? 9.399 5.449 -11.682 1.00 59.75 102 LYS A C 1
ATOM 799 O O . LYS A 1 102 ? 9.536 4.825 -10.622 1.00 59.75 102 LYS A O 1
ATOM 804 N N . SER A 1 103 ? 8.360 6.224 -11.963 1.00 59.88 103 SER A N 1
ATOM 805 C CA . SER A 1 103 ? 7.178 6.414 -11.130 1.00 59.88 103 SER A CA 1
ATOM 806 C C . SER A 1 103 ? 5.924 6.148 -11.945 1.00 59.88 103 SER A C 1
ATOM 808 O O . SER A 1 103 ? 5.916 6.431 -13.141 1.00 59.88 103 SER A O 1
ATOM 810 N N . ASP A 1 104 ? 4.875 5.688 -11.273 1.00 64.50 104 ASP A N 1
ATOM 811 C CA . ASP A 1 104 ? 3.545 5.575 -11.871 1.00 64.50 104 ASP A CA 1
ATOM 812 C C . ASP A 1 104 ? 3.008 6.973 -12.229 1.00 64.50 104 ASP A C 1
ATOM 814 O O . ASP A 1 104 ? 3.481 7.977 -11.681 1.00 64.50 104 ASP A O 1
ATOM 818 N N . GLU A 1 105 ? 2.016 7.045 -13.121 1.00 57.16 105 GLU A N 1
ATOM 819 C CA . GLU A 1 105 ? 1.481 8.290 -13.700 1.00 57.16 105 GLU A CA 1
ATOM 820 C C . GLU A 1 105 ? 1.140 9.358 -12.642 1.00 57.16 105 GLU A C 1
ATOM 822 O O . GLU A 1 105 ? 1.375 10.552 -12.845 1.00 57.16 105 GLU A O 1
ATOM 827 N N . PHE A 1 106 ? 0.662 8.931 -11.470 1.00 58.19 106 PHE A N 1
ATOM 828 C CA . PHE A 1 106 ? 0.303 9.813 -10.355 1.00 58.19 106 PHE A CA 1
ATOM 829 C C . PHE A 1 106 ? 1.361 9.874 -9.233 1.00 58.19 106 PHE A C 1
ATOM 831 O O . PHE A 1 106 ? 1.274 10.693 -8.316 1.00 58.19 106 PHE A O 1
ATOM 838 N N . GLY A 1 107 ? 2.413 9.058 -9.315 1.00 56.75 107 GLY A N 1
ATOM 839 C CA . GLY A 1 107 ? 3.435 8.848 -8.288 1.00 56.75 107 GLY A CA 1
ATOM 840 C C . GLY A 1 107 ? 4.591 9.856 -8.297 1.00 56.75 107 GLY A C 1
ATOM 841 O O . GLY A 1 107 ? 5.728 9.483 -8.004 1.00 56.75 107 GLY A O 1
ATOM 842 N N . PHE A 1 108 ? 4.347 11.130 -8.623 1.00 55.09 108 PHE A N 1
ATOM 843 C CA . PHE A 1 108 ? 5.419 12.109 -8.881 1.00 55.09 108 PHE A CA 1
ATOM 844 C C . PHE A 1 108 ? 6.323 12.382 -7.661 1.00 55.09 108 PHE A C 1
ATOM 846 O O . PHE A 1 108 ? 7.545 12.444 -7.786 1.00 55.09 108 PHE A O 1
ATOM 853 N N . LYS A 1 109 ? 5.750 12.514 -6.454 1.00 60.34 109 LYS A N 1
ATOM 854 C CA . LYS A 1 109 ? 6.512 12.814 -5.219 1.00 60.34 109 LYS A CA 1
ATOM 855 C C . LYS A 1 109 ? 6.800 11.593 -4.340 1.00 60.34 109 LYS A C 1
ATOM 857 O O . LYS A 1 109 ? 7.634 11.699 -3.448 1.00 60.34 109 LYS A O 1
ATOM 862 N N . GLY A 1 110 ? 6.095 10.476 -4.543 1.00 64.12 110 GLY A N 1
ATOM 863 C CA . GLY A 1 110 ? 6.204 9.273 -3.700 1.00 64.12 110 GLY A CA 1
ATOM 864 C C . GLY A 1 110 ? 5.772 9.454 -2.233 1.00 64.12 110 GLY A C 1
ATOM 865 O O . GLY A 1 110 ? 6.054 8.608 -1.386 1.00 64.12 110 GLY A O 1
ATOM 866 N N . LEU A 1 111 ? 5.093 10.565 -1.914 1.00 72.81 111 LEU A N 1
ATOM 867 C CA . LEU A 1 111 ? 4.652 10.903 -0.553 1.00 72.81 111 LEU A CA 1
ATOM 868 C C . LEU A 1 111 ? 3.187 10.554 -0.281 1.00 72.81 111 LEU A C 1
ATOM 870 O O . LEU A 1 111 ? 2.808 10.426 0.879 1.00 72.81 111 LEU A O 1
ATOM 874 N N . GLY A 1 112 ? 2.370 10.393 -1.322 1.00 75.44 112 GLY A N 1
ATOM 875 C CA . GLY A 1 112 ? 0.943 10.133 -1.163 1.00 75.44 112 GLY A CA 1
ATOM 876 C C . GLY A 1 112 ? 0.672 8.798 -0.467 1.00 75.44 112 GLY A C 1
ATOM 877 O O . GLY A 1 112 ? -0.045 8.757 0.527 1.00 75.44 112 GLY A O 1
ATOM 878 N N . SER A 1 113 ? 1.354 7.720 -0.851 1.00 77.69 113 SER A N 1
ATOM 879 C CA . SER A 1 113 ? 1.235 6.426 -0.159 1.00 77.69 113 SER A CA 1
ATOM 880 C C . SER A 1 113 ? 1.526 6.495 1.349 1.00 77.69 113 SER A C 1
ATOM 882 O O . SER A 1 113 ? 1.022 5.675 2.113 1.00 77.69 113 SER A O 1
ATOM 884 N N . LYS A 1 114 ? 2.268 7.510 1.820 1.00 84.12 114 LYS A N 1
ATOM 885 C CA . LYS A 1 114 ? 2.564 7.711 3.250 1.00 84.12 114 LYS A CA 1
ATOM 886 C C . LYS A 1 114 ? 1.363 8.197 4.053 1.00 84.12 114 LYS A C 1
ATOM 888 O O . LYS A 1 114 ? 1.367 8.042 5.272 1.00 84.12 114 LYS A O 1
ATOM 893 N N . LEU A 1 115 ? 0.324 8.711 3.393 1.00 82.62 115 LEU A N 1
ATOM 894 C CA . LEU A 1 115 ? -0.962 9.015 4.020 1.00 82.62 115 LEU A CA 1
ATOM 895 C C . LEU A 1 115 ? -1.581 7.763 4.662 1.00 82.62 115 LEU A C 1
ATOM 897 O O . LEU A 1 115 ? -2.255 7.874 5.680 1.00 82.62 115 LEU A O 1
ATOM 901 N N . MET A 1 116 ? -1.275 6.567 4.142 1.00 85.94 116 MET A N 1
ATOM 902 C CA . MET A 1 116 ? -1.761 5.293 4.688 1.00 85.94 116 MET A CA 1
ATOM 903 C C . MET A 1 116 ? -1.231 4.988 6.091 1.00 85.94 116 MET A C 1
ATOM 905 O O . MET A 1 116 ? -1.810 4.171 6.801 1.00 85.94 116 MET A O 1
ATOM 909 N N . TYR A 1 117 ? -0.164 5.663 6.531 1.00 84.50 117 TYR A N 1
ATOM 910 C CA . TYR A 1 117 ? 0.320 5.560 7.908 1.00 84.50 117 TYR A CA 1
ATOM 911 C C . TYR A 1 117 ? -0.513 6.372 8.909 1.00 84.50 117 TYR A C 1
ATOM 913 O O . TYR A 1 117 ? -0.299 6.231 10.113 1.00 84.50 117 TYR A O 1
ATOM 921 N N . LEU A 1 118 ? -1.479 7.188 8.460 1.00 82.25 118 LEU A N 1
ATOM 922 C CA . LEU A 1 118 ? -2.467 7.827 9.335 1.00 82.25 118 LEU A CA 1
ATOM 923 C C . LEU A 1 118 ? -3.546 6.809 9.752 1.00 82.25 118 LEU A C 1
ATOM 925 O O . LEU A 1 118 ? -4.727 6.928 9.441 1.00 82.25 118 LEU A O 1
ATOM 929 N N . CYS A 1 119 ? -3.132 5.771 10.466 1.00 85.19 119 CYS A N 1
ATOM 930 C CA . CYS A 1 119 ? -4.021 4.777 11.048 1.00 85.19 119 CYS A CA 1
ATOM 931 C C . CYS A 1 119 ? -3.365 4.143 12.280 1.00 85.19 119 CYS A C 1
ATOM 933 O O . CYS A 1 119 ? -2.167 4.286 12.523 1.00 85.19 119 CYS A O 1
ATOM 935 N N . ARG A 1 120 ? -4.156 3.426 13.086 1.00 88.31 120 ARG A N 1
ATOM 936 C CA . ARG A 1 120 ? -3.616 2.652 14.219 1.00 88.31 120 ARG A CA 1
ATOM 937 C C . ARG A 1 120 ? -2.878 1.395 13.763 1.00 88.31 120 ARG A C 1
ATOM 939 O O . ARG A 1 120 ? -2.005 0.911 14.477 1.00 88.31 120 ARG A O 1
ATOM 946 N N . LYS A 1 121 ? -3.263 0.854 12.607 1.00 91.25 121 LYS A N 1
ATOM 947 C CA . LYS A 1 121 ? -2.730 -0.378 12.040 1.00 91.25 121 LYS A CA 1
ATOM 948 C C . LYS A 1 121 ? -2.922 -0.352 10.528 1.00 91.25 121 LYS A C 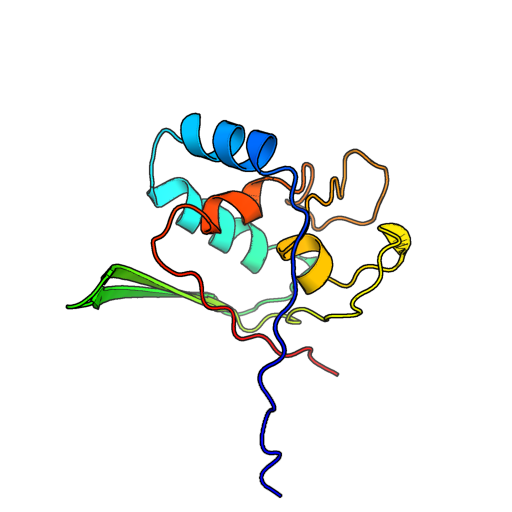1
ATOM 950 O O . LYS A 1 121 ? -4.042 -0.158 10.067 1.00 91.25 121 LYS A O 1
ATOM 955 N N . LEU A 1 122 ? -1.833 -0.569 9.797 1.00 90.50 122 LEU A N 1
ATOM 956 C CA . LEU A 1 122 ? -1.834 -0.755 8.352 1.00 90.50 122 LEU A CA 1
ATOM 957 C C . LEU A 1 122 ? -1.461 -2.206 8.058 1.00 90.50 122 LEU A C 1
ATOM 959 O O . LEU A 1 122 ? -0.405 -2.669 8.490 1.00 90.50 122 LEU A O 1
ATOM 963 N N . GLU A 1 123 ? -2.322 -2.905 7.330 1.00 93.06 123 GLU A N 1
ATOM 964 C CA . GLU A 1 123 ? -2.047 -4.231 6.784 1.00 93.06 123 GLU A CA 1
ATOM 965 C C . GLU A 1 123 ? -2.052 -4.144 5.263 1.00 93.06 123 GLU A C 1
ATOM 967 O O . GLU A 1 123 ? -2.874 -3.440 4.681 1.00 93.06 123 GLU A O 1
ATOM 972 N N . ILE A 1 124 ? -1.101 -4.825 4.631 1.00 92.44 124 ILE A N 1
ATOM 973 C CA . ILE A 1 124 ? -0.946 -4.848 3.179 1.00 92.44 124 ILE A CA 1
ATOM 974 C C . ILE A 1 124 ? -0.825 -6.309 2.782 1.00 92.44 124 ILE A C 1
ATOM 976 O O . ILE A 1 124 ? 0.120 -6.981 3.198 1.00 92.44 124 ILE A O 1
ATOM 980 N N . ASP A 1 125 ? -1.774 -6.771 1.978 1.00 93.69 125 ASP A N 1
ATOM 981 C CA . ASP A 1 125 ? -1.684 -8.036 1.262 1.00 93.69 125 ASP A CA 1
ATOM 982 C C . ASP A 1 125 ? -1.499 -7.721 -0.222 1.00 93.69 125 ASP A C 1
ATOM 984 O O . ASP A 1 125 ? -2.175 -6.858 -0.781 1.00 93.69 125 ASP A O 1
ATOM 988 N N . THR A 1 126 ? -0.509 -8.344 -0.847 1.00 93.19 126 THR A N 1
ATOM 989 C CA . THR A 1 126 ? -0.175 -8.075 -2.241 1.00 93.19 126 THR A CA 1
ATOM 990 C C . THR A 1 126 ? 0.542 -9.263 -2.856 1.00 93.19 126 THR A C 1
ATOM 992 O O . THR A 1 126 ? 1.335 -9.952 -2.211 1.00 93.19 126 THR A O 1
ATOM 995 N N . LYS A 1 127 ? 0.273 -9.497 -4.139 1.00 91.38 127 LYS A N 1
ATOM 996 C CA . LYS A 1 127 ? 0.874 -10.577 -4.909 1.00 91.38 127 LYS A CA 1
ATOM 997 C C . LYS A 1 127 ? 1.154 -10.093 -6.317 1.00 91.38 127 LYS A C 1
ATOM 999 O O . LYS A 1 127 ? 0.248 -9.617 -6.994 1.00 91.38 127 LYS A O 1
ATOM 1004 N N . THR A 1 128 ? 2.390 -10.258 -6.773 1.00 90.50 128 THR A N 1
ATOM 1005 C CA . THR A 1 128 ? 2.731 -9.927 -8.152 1.00 90.50 128 THR A CA 1
ATOM 1006 C C . THR A 1 128 ? 2.100 -10.905 -9.135 1.00 90.50 128 THR A C 1
ATOM 1008 O O . THR A 1 128 ? 2.155 -12.128 -8.947 1.00 90.50 128 THR A O 1
ATOM 1011 N N . LYS A 1 129 ? 1.504 -10.366 -10.204 1.00 80.50 129 LYS A N 1
ATOM 1012 C CA . LYS A 1 129 ? 1.166 -11.159 -11.391 1.00 80.50 129 LYS A CA 1
ATOM 1013 C C . LYS A 1 129 ? 2.496 -11.589 -12.029 1.00 80.50 129 LYS A C 1
ATOM 1015 O O . LYS A 1 129 ? 3.329 -10.738 -12.330 1.00 80.50 129 LYS A O 1
ATOM 1020 N N . LYS A 1 130 ? 2.741 -12.899 -12.107 1.00 56.12 130 LYS A N 1
ATOM 1021 C CA . LYS A 1 130 ? 3.922 -13.460 -12.784 1.00 56.12 130 LYS A CA 1
ATOM 1022 C C . LYS A 1 130 ? 3.834 -13.262 -14.288 1.00 56.12 130 LYS A C 1
ATOM 1024 O O . LYS A 1 130 ? 2.701 -13.390 -14.802 1.00 56.12 130 LYS A O 1
#

Foldseek 3Di:
DDDPDDDDDDDAPAPVVVLVVLQVPDPDLCLLVVLLCVVQPFVQFVWPDWDWDWDQDPVFGIDIDIDTPGQWWDQPVDPDLQPGIPVSLLRHQRQQQVVPHDDTPSCNRSNSSSSQVPGPDDDDDTDGDD

Secondary structure (DSSP, 8-state):
---------------HHHHHHHHHT-S-THHHHHHHHHHHTSGGG--S-EEEEEEEETTTEEEEEEEE-SS-------SSGGG--HHHHHHTT--TTTTT----TT-SSS-GGGGGGSSS----------

Radius of gyration: 15.2 Å; chains: 1; bounding box: 36×46×34 Å